Protein AF-A0A7S2MGN6-F1 (afdb_monomer)

Secondary structure (DSSP, 8-state):
-TTTTS-HHHHHHHTTEEEEESSTTPEEEESEEE-TTT-SEEE---SSGGGEEEEEE--TT-------SS------HHHHHHTT-B-TTHHHHHHHHHHHHHHHHHTT-S------TT------TTT----PPTTTTS-HHHH-------------GGGS-B-TTS-B-EE-

Sequence (172 aa):
EMYEGASLALQKKWNRLWMVTGRRHAPIHPLVYQHPFRHDTTMVFHCGAPFVQGWLEEPENTAPIETNGENQVKKHPETLLKDGLFHKDAVSIQSEITGEINSNMEKGLGLKMVWQKGDFAIMDNLGLAHYACDGTQRNRGKVGLRILHRTTVTAGPETIPKKEDGRGSFVE

Solvent-accessible surface area (backbone atoms only — not comparable to full-atom values): 11100 Å² total; per-residue (Å²): 102,77,66,77,72,44,53,73,68,52,44,59,52,41,68,34,29,27,39,30,42,66,49,91,66,39,52,34,35,47,26,38,22,43,35,78,88,76,72,44,83,33,60,56,78,71,93,48,71,92,54,52,65,30,37,38,56,58,67,92,83,63,71,80,80,78,82,64,86,80,81,88,80,74,80,52,65,72,59,44,54,74,72,60,35,56,48,93,54,33,64,57,58,53,48,50,55,50,50,50,53,52,53,40,43,76,73,60,76,54,86,86,84,81,88,58,94,87,68,81,85,86,77,60,76,73,77,48,84,81,78,84,61,88,62,76,85,50,61,48,96,80,65,50,91,85,87,85,89,86,86,83,86,85,77,62,82,74,68,56,53,21,30,88,90,66,56,57,49,48,67,108

Structure (mmCIF, N/CA/C/O backbone):
data_AF-A0A7S2MGN6-F1
#
_entry.id   AF-A0A7S2MGN6-F1
#
loop_
_atom_site.group_PDB
_atom_site.id
_atom_site.type_symbol
_atom_site.label_atom_id
_atom_site.label_alt_id
_atom_site.label_comp_id
_atom_site.label_asym_id
_atom_site.label_entity_id
_atom_site.label_seq_id
_atom_site.pdbx_PDB_ins_code
_atom_site.Cartn_x
_atom_site.Cartn_y
_atom_site.Cartn_z
_atom_site.occupancy
_atom_site.B_iso_or_equiv
_atom_site.auth_seq_id
_atom_site.auth_comp_id
_atom_site.auth_asym_id
_atom_site.auth_atom_id
_atom_site.pdbx_PDB_model_num
ATOM 1 N N . GLU A 1 1 ? -5.563 10.820 -5.653 1.00 83.69 1 GLU A N 1
ATOM 2 C CA . GLU A 1 1 ? -5.113 9.760 -4.714 1.00 83.69 1 GLU A CA 1
ATOM 3 C C . GLU A 1 1 ? -3.598 9.830 -4.481 1.00 83.69 1 GLU A C 1
ATOM 5 O O . GLU A 1 1 ? -2.966 10.700 -5.071 1.00 83.69 1 GLU A O 1
ATOM 10 N N . MET A 1 2 ? -2.999 8.990 -3.618 1.00 90.94 2 MET A N 1
ATOM 11 C CA . MET A 1 2 ? -1.555 9.064 -3.287 1.00 90.94 2 MET A CA 1
ATOM 12 C C . MET A 1 2 ? -0.657 8.963 -4.532 1.00 90.94 2 MET A C 1
ATOM 14 O O . MET A 1 2 ? 0.283 9.740 -4.664 1.00 90.94 2 MET A O 1
ATOM 18 N N . TYR A 1 3 ? -0.966 8.046 -5.456 1.00 94.31 3 TYR A N 1
ATOM 19 C CA . TYR A 1 3 ? -0.223 7.888 -6.709 1.00 94.31 3 TYR A CA 1
ATOM 20 C C . TYR A 1 3 ? -0.339 9.127 -7.609 1.00 94.31 3 TYR A C 1
ATOM 22 O O . TYR A 1 3 ? 0.663 9.710 -8.017 1.00 94.31 3 TYR A O 1
ATOM 30 N N . GLU A 1 4 ? -1.568 9.566 -7.880 1.00 92.25 4 GLU A N 1
ATOM 31 C CA . GLU A 1 4 ? -1.851 10.693 -8.778 1.00 92.25 4 GLU A CA 1
ATOM 32 C C . GLU A 1 4 ? -1.316 12.029 -8.245 1.00 92.25 4 GLU A C 1
ATOM 34 O O . GLU A 1 4 ? -0.933 12.900 -9.022 1.00 92.25 4 GLU A O 1
ATOM 39 N N . GLY A 1 5 ? -1.287 12.194 -6.919 1.00 91.25 5 GLY A N 1
ATOM 40 C CA . GLY A 1 5 ? -0.761 13.386 -6.256 1.00 91.25 5 GLY A CA 1
ATOM 41 C C . GLY A 1 5 ? 0.768 13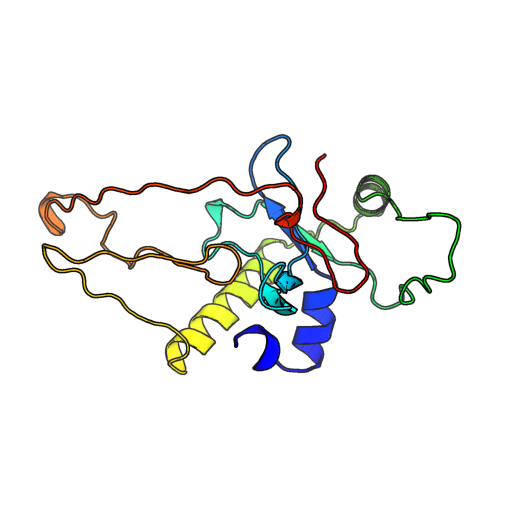.447 -6.200 1.00 91.25 5 GLY A C 1
ATOM 42 O O . GLY A 1 5 ? 1.318 14.486 -5.830 1.00 91.25 5 GLY A O 1
ATOM 43 N N . ALA A 1 6 ? 1.463 12.360 -6.545 1.00 93.25 6 ALA A N 1
ATOM 44 C CA . ALA A 1 6 ? 2.918 12.304 -6.542 1.00 93.25 6 ALA A CA 1
ATOM 45 C C . ALA A 1 6 ? 3.524 12.967 -7.788 1.00 93.25 6 ALA A C 1
ATOM 47 O O . ALA A 1 6 ? 2.898 13.069 -8.842 1.00 93.25 6 ALA A O 1
ATOM 48 N N . SER A 1 7 ? 4.787 13.393 -7.685 1.00 94.50 7 SER A N 1
ATOM 49 C CA . SER A 1 7 ? 5.518 13.956 -8.827 1.00 94.50 7 SER A CA 1
ATOM 50 C C . SER A 1 7 ? 5.723 12.920 -9.940 1.00 94.50 7 SER A C 1
ATOM 52 O O . SER A 1 7 ? 5.814 11.723 -9.676 1.00 94.50 7 SER A O 1
ATOM 54 N N . LEU A 1 8 ? 5.902 13.369 -11.187 1.00 93.81 8 LEU A N 1
ATOM 55 C CA . LEU A 1 8 ? 6.193 12.468 -12.313 1.00 93.81 8 LEU A CA 1
ATOM 56 C C . LEU A 1 8 ? 7.448 11.611 -12.085 1.00 93.81 8 LEU A C 1
ATOM 58 O O . LEU A 1 8 ? 7.512 10.476 -12.549 1.00 93.81 8 LEU A O 1
ATOM 62 N N . ALA A 1 9 ? 8.447 12.140 -11.373 1.00 91.88 9 ALA A N 1
ATOM 63 C CA . ALA A 1 9 ? 9.646 11.388 -11.016 1.00 91.88 9 ALA A CA 1
ATOM 64 C C . ALA A 1 9 ? 9.321 10.246 -10.038 1.00 91.88 9 ALA A C 1
ATOM 66 O O . ALA A 1 9 ? 9.762 9.117 -10.253 1.00 91.88 9 ALA A O 1
ATOM 67 N N . LEU A 1 10 ? 8.499 10.516 -9.018 1.00 92.81 10 LEU A N 1
ATOM 68 C CA . LEU A 1 10 ? 8.036 9.495 -8.076 1.00 92.81 10 LEU A CA 1
ATOM 69 C C . LEU A 1 10 ? 7.143 8.463 -8.757 1.00 92.81 10 LEU A C 1
ATOM 71 O O . LEU A 1 10 ? 7.369 7.275 -8.572 1.00 92.81 10 LEU A O 1
ATOM 75 N N . GLN A 1 11 ? 6.201 8.880 -9.603 1.00 94.25 11 GLN A N 1
ATOM 76 C CA . GLN A 1 11 ? 5.363 7.949 -10.363 1.00 94.25 11 GLN A CA 1
ATOM 77 C C . GLN A 1 11 ? 6.219 7.018 -11.238 1.00 94.25 11 GLN A C 1
ATOM 79 O O . GLN A 1 11 ? 6.047 5.800 -11.198 1.00 94.25 11 GLN A O 1
ATOM 84 N N . LYS A 1 12 ? 7.207 7.559 -11.970 1.00 91.56 12 LYS A N 1
ATOM 85 C CA . LYS A 1 12 ? 8.156 6.755 -12.765 1.00 91.56 12 LYS A CA 1
ATOM 86 C C . LYS A 1 12 ? 8.935 5.759 -11.910 1.00 91.56 12 LYS A C 1
ATOM 88 O O . LYS A 1 12 ? 9.076 4.612 -12.320 1.00 91.56 12 LYS A O 1
ATOM 93 N N . LYS A 1 13 ? 9.411 6.177 -10.734 1.00 90.75 13 LYS A N 1
ATOM 94 C CA . LYS A 1 13 ? 10.095 5.293 -9.783 1.00 90.75 13 LYS A CA 1
ATOM 95 C C . LYS A 1 13 ? 9.154 4.204 -9.265 1.00 90.75 13 LYS A C 1
ATOM 97 O O . LYS A 1 13 ? 9.466 3.025 -9.369 1.00 90.75 13 LYS A O 1
ATOM 102 N N . TRP A 1 14 ? 7.983 4.575 -8.755 1.00 93.88 14 TRP A N 1
ATOM 103 C CA . TRP A 1 14 ? 7.016 3.652 -8.156 1.00 93.88 14 TRP A CA 1
ATOM 104 C C . TRP A 1 14 ? 6.498 2.606 -9.137 1.00 93.88 14 TRP A C 1
ATOM 106 O O . TRP A 1 14 ? 6.344 1.449 -8.754 1.00 93.88 14 TRP A O 1
ATOM 116 N N . ASN A 1 15 ? 6.331 2.961 -10.412 1.00 92.25 15 ASN A N 1
ATOM 117 C CA . ASN A 1 15 ? 5.971 2.006 -11.461 1.00 92.25 15 ASN A CA 1
ATOM 118 C C . ASN A 1 15 ? 7.000 0.886 -11.655 1.00 92.25 15 ASN A C 1
ATOM 120 O O . ASN A 1 15 ? 6.663 -0.160 -12.205 1.00 92.25 15 ASN A O 1
ATOM 124 N N . ARG A 1 16 ? 8.241 1.058 -11.197 1.00 89.19 16 ARG A N 1
ATOM 125 C CA . ARG A 1 16 ? 9.303 0.045 -11.276 1.00 89.19 16 ARG A CA 1
ATOM 126 C C . ARG A 1 16 ? 9.420 -0.802 -10.014 1.00 89.19 16 ARG A C 1
ATOM 128 O O . ARG A 1 16 ? 10.142 -1.796 -10.035 1.00 89.19 16 ARG A O 1
ATOM 135 N N . LEU A 1 17 ? 8.741 -0.426 -8.933 1.00 91.12 17 LEU A N 1
ATOM 136 C CA . LEU A 1 17 ? 8.891 -1.075 -7.637 1.00 91.12 17 LEU A CA 1
ATOM 137 C C . LEU A 1 17 ? 7.985 -2.296 -7.483 1.00 91.12 17 LEU A C 1
ATOM 139 O O . LEU A 1 17 ? 6.831 -2.309 -7.918 1.00 91.12 17 LEU A O 1
ATOM 143 N N . TRP A 1 18 ? 8.508 -3.300 -6.785 1.00 90.88 18 TRP A N 1
ATOM 144 C CA . TRP A 1 18 ? 7.776 -4.472 -6.322 1.00 90.88 18 TRP A CA 1
ATOM 145 C C . TRP A 1 18 ? 8.023 -4.685 -4.835 1.00 90.88 18 TRP A C 1
ATOM 147 O O . TRP A 1 18 ? 9.170 -4.699 -4.388 1.00 90.88 18 TRP A O 1
ATOM 157 N N . MET A 1 19 ? 6.949 -4.869 -4.077 1.00 90.56 19 MET A N 1
ATOM 158 C CA . MET A 1 19 ? 6.990 -5.132 -2.647 1.00 90.56 19 MET A CA 1
ATOM 159 C C . MET A 1 19 ? 7.229 -6.619 -2.382 1.00 90.56 19 MET A C 1
ATOM 161 O O . MET A 1 19 ? 6.451 -7.470 -2.822 1.00 90.56 19 MET A O 1
ATOM 165 N N . VAL A 1 20 ? 8.257 -6.918 -1.590 1.00 86.50 20 VAL A N 1
ATOM 166 C CA . VAL A 1 20 ? 8.548 -8.255 -1.064 1.00 86.50 20 VAL A CA 1
ATOM 167 C C . VAL A 1 20 ? 8.000 -8.359 0.357 1.00 86.50 20 VAL A C 1
ATOM 169 O O . VAL A 1 20 ? 8.375 -7.589 1.247 1.00 86.50 20 VAL A O 1
ATOM 172 N N . THR A 1 21 ? 7.102 -9.315 0.581 1.00 82.50 21 THR A N 1
ATOM 173 C CA . THR A 1 21 ? 6.449 -9.521 1.879 1.00 82.50 21 THR A CA 1
ATOM 174 C C . THR A 1 21 ? 7.237 -10.501 2.754 1.00 82.50 21 THR A C 1
ATOM 176 O O . THR A 1 21 ? 7.858 -11.434 2.260 1.00 82.50 21 THR A O 1
ATOM 179 N N . GLY A 1 22 ? 7.230 -10.298 4.076 1.00 70.44 22 GLY A N 1
ATOM 180 C CA . GLY A 1 22 ? 8.128 -11.001 5.012 1.00 70.44 22 GLY A CA 1
ATOM 181 C C . GLY A 1 22 ? 7.784 -12.441 5.399 1.00 70.44 22 GLY A C 1
ATOM 182 O O . GLY A 1 22 ? 8.178 -12.890 6.475 1.00 70.44 22 GLY A O 1
ATOM 183 N N . ARG A 1 23 ? 7.015 -13.171 4.587 1.00 71.62 23 ARG A N 1
ATOM 184 C CA . ARG A 1 23 ? 6.649 -14.571 4.862 1.00 71.62 23 ARG A CA 1
ATOM 185 C C . ARG A 1 23 ? 7.277 -15.489 3.815 1.00 71.62 23 ARG A C 1
ATOM 187 O O . ARG A 1 23 ? 7.300 -15.172 2.634 1.00 71.62 23 ARG A O 1
ATOM 194 N N . ARG A 1 24 ? 7.741 -16.664 4.248 1.00 70.00 24 ARG A N 1
ATOM 195 C CA . ARG A 1 24 ? 8.275 -17.700 3.350 1.00 70.00 24 ARG A CA 1
ATOM 196 C C . ARG A 1 24 ? 7.213 -18.084 2.303 1.00 70.00 24 ARG A C 1
ATOM 198 O O . ARG A 1 24 ? 6.085 -18.376 2.695 1.00 70.00 24 ARG A O 1
ATOM 205 N N . HIS A 1 25 ? 7.581 -18.093 1.019 1.00 73.31 25 HIS A N 1
ATOM 206 C CA . HIS A 1 25 ? 6.683 -18.333 -0.129 1.00 73.31 25 HIS A CA 1
ATOM 207 C C . HIS A 1 25 ? 5.519 -17.339 -0.257 1.00 73.31 25 HIS A C 1
ATOM 209 O O . HIS A 1 25 ? 4.477 -17.661 -0.831 1.00 73.31 25 HIS A O 1
ATOM 215 N N . ALA A 1 26 ? 5.645 -16.138 0.309 1.00 80.81 26 ALA A N 1
ATOM 216 C CA . ALA A 1 26 ? 4.644 -15.112 0.090 1.00 80.81 26 ALA A CA 1
ATOM 217 C C . ALA A 1 26 ? 4.849 -14.424 -1.262 1.00 80.81 26 ALA A C 1
ATOM 219 O O . ALA A 1 26 ? 5.980 -14.310 -1.739 1.00 80.81 26 ALA A O 1
ATOM 220 N N . PRO A 1 27 ? 3.755 -13.982 -1.899 1.00 85.94 27 PRO A N 1
ATOM 221 C CA . PRO A 1 27 ? 3.850 -13.324 -3.181 1.00 85.94 27 PRO A CA 1
ATOM 222 C C . PRO A 1 27 ? 4.597 -11.992 -3.083 1.00 85.94 27 PRO A C 1
ATOM 224 O O . PRO A 1 27 ? 4.522 -11.258 -2.090 1.00 85.94 27 PRO A O 1
ATOM 227 N N . ILE A 1 28 ? 5.281 -11.678 -4.173 1.00 87.94 28 ILE A N 1
ATOM 228 C CA . ILE A 1 28 ? 5.839 -10.374 -4.482 1.00 87.94 28 ILE A CA 1
ATOM 229 C C . ILE A 1 28 ? 4.815 -9.640 -5.347 1.00 87.94 28 ILE A C 1
ATOM 231 O O . ILE A 1 28 ? 4.308 -10.179 -6.337 1.00 87.94 28 ILE A O 1
ATOM 235 N N . HIS A 1 29 ? 4.494 -8.413 -4.951 1.00 92.25 29 HIS A N 1
ATOM 236 C CA . HIS A 1 29 ? 3.437 -7.609 -5.559 1.00 92.25 29 HIS A CA 1
ATOM 237 C C . HIS A 1 29 ? 4.022 -6.385 -6.271 1.00 92.25 29 HIS A C 1
ATOM 239 O O . HIS A 1 29 ? 4.954 -5.785 -5.738 1.00 92.25 29 HIS A O 1
ATOM 245 N N . PRO A 1 30 ? 3.499 -5.965 -7.435 1.00 93.56 30 PRO A N 1
ATOM 246 C CA . PRO A 1 30 ? 3.884 -4.682 -8.019 1.00 93.56 30 PRO A CA 1
ATOM 247 C C . PRO A 1 30 ? 3.391 -3.552 -7.112 1.00 93.56 30 PRO A C 1
ATOM 249 O O . PRO A 1 30 ? 2.239 -3.596 -6.708 1.00 93.56 30 PRO A O 1
ATOM 252 N N . LEU A 1 31 ? 4.212 -2.544 -6.794 1.00 95.00 31 LEU A N 1
ATOM 253 C CA . LEU A 1 31 ? 3.781 -1.432 -5.931 1.00 95.00 31 LEU A CA 1
ATOM 254 C C . LEU A 1 31 ? 2.570 -0.708 -6.518 1.00 95.00 31 LEU A C 1
ATOM 256 O O . LEU A 1 31 ? 1.652 -0.362 -5.784 1.00 95.00 31 LEU A O 1
ATOM 260 N N . VAL A 1 32 ? 2.589 -0.480 -7.829 1.00 96.00 32 VAL A N 1
ATOM 261 C CA . VAL A 1 32 ? 1.535 0.201 -8.583 1.00 96.00 32 VAL A CA 1
ATOM 262 C C . VAL A 1 32 ? 0.829 -0.815 -9.470 1.00 96.00 32 VAL A C 1
ATOM 264 O O . VAL A 1 32 ? 1.482 -1.598 -10.167 1.00 96.00 32 VAL A O 1
ATOM 267 N N . TYR A 1 33 ? -0.500 -0.821 -9.440 1.00 95.44 33 TYR A N 1
ATOM 268 C CA . TYR A 1 33 ? -1.311 -1.786 -10.173 1.00 95.44 33 TYR A CA 1
ATOM 269 C C . TYR A 1 33 ? -2.688 -1.211 -10.534 1.00 95.44 33 TYR A C 1
ATOM 271 O O . TYR A 1 33 ? -3.119 -0.210 -9.967 1.00 95.44 33 TYR A O 1
ATOM 279 N N . GLN A 1 34 ? -3.379 -1.833 -11.488 1.00 94.56 34 GLN A N 1
ATOM 280 C CA . GLN A 1 34 ? -4.728 -1.429 -11.893 1.00 94.56 34 GLN A CA 1
ATOM 281 C C . GLN A 1 34 ? -5.782 -2.110 -11.020 1.00 94.56 34 GLN A C 1
ATOM 283 O O . GLN A 1 34 ? -5.769 -3.336 -10.861 1.00 94.56 34 GLN A O 1
ATOM 288 N N . HIS A 1 35 ? -6.718 -1.336 -10.471 1.00 95.56 35 HIS A N 1
ATOM 289 C CA . HIS A 1 35 ? -7.788 -1.880 -9.649 1.00 95.56 35 HIS A CA 1
ATOM 290 C C . HIS A 1 35 ? -8.705 -2.778 -10.499 1.00 95.56 35 HIS A C 1
ATOM 292 O O . HIS A 1 35 ? -9.282 -2.304 -11.480 1.00 95.56 35 HIS A O 1
ATOM 298 N N . PRO A 1 36 ? -8.926 -4.052 -10.133 1.00 93.81 36 PRO A N 1
ATOM 299 C CA . PRO A 1 36 ? -9.576 -5.026 -11.017 1.00 93.81 36 PRO A CA 1
ATOM 300 C C . PRO A 1 36 ? -11.043 -4.706 -11.335 1.00 93.81 36 PRO A C 1
ATOM 302 O O . PRO A 1 36 ? -11.546 -5.140 -12.367 1.00 93.81 36 PRO A O 1
ATOM 305 N N . PHE A 1 37 ? -11.719 -3.940 -10.472 1.00 93.31 37 PHE A N 1
ATOM 306 C CA . PHE A 1 37 ? -13.139 -3.588 -10.626 1.00 93.31 37 PHE A CA 1
ATOM 307 C C . PHE A 1 37 ? -13.405 -2.099 -10.876 1.00 93.31 37 PHE A C 1
ATOM 309 O O . PHE A 1 37 ? -14.510 -1.732 -11.258 1.00 93.31 37 PHE A O 1
ATOM 316 N N . ARG A 1 38 ? -12.421 -1.235 -10.598 1.00 92.56 38 ARG A N 1
ATOM 317 C CA . ARG A 1 38 ? -12.555 0.232 -10.714 1.00 92.56 38 ARG A CA 1
ATOM 318 C C . ARG A 1 38 ? -11.741 0.777 -11.890 1.00 92.56 38 ARG A C 1
ATOM 320 O O . ARG A 1 38 ? -12.083 1.832 -12.406 1.00 92.56 38 ARG A O 1
ATOM 327 N N . HIS A 1 39 ? -10.750 0.008 -12.356 1.00 89.12 39 HIS A N 1
ATOM 328 C CA . HIS A 1 39 ? -9.893 0.290 -13.511 1.00 89.12 39 HIS A CA 1
ATOM 329 C C . HIS A 1 39 ? -9.057 1.568 -13.399 1.00 89.12 39 HIS A C 1
ATOM 331 O O . HIS A 1 39 ? -8.575 2.083 -14.402 1.00 89.12 39 HIS A O 1
ATOM 337 N N . ASP A 1 40 ? -8.890 2.073 -12.184 1.00 93.00 40 ASP A N 1
ATOM 338 C CA . ASP A 1 40 ? -7.992 3.159 -11.847 1.00 93.00 40 ASP A CA 1
ATOM 339 C C . ASP A 1 40 ? -6.679 2.627 -11.260 1.00 93.00 40 ASP A C 1
ATOM 341 O O . ASP A 1 40 ? -6.565 1.478 -10.812 1.00 93.00 40 ASP A O 1
ATOM 345 N N . THR A 1 41 ? -5.671 3.494 -11.250 1.00 95.06 41 THR A N 1
ATOM 346 C CA . THR A 1 41 ? -4.350 3.169 -10.721 1.00 95.06 41 THR A CA 1
ATOM 347 C C . THR A 1 41 ? -4.361 3.214 -9.201 1.00 95.06 41 THR A C 1
ATOM 349 O O . THR A 1 41 ? -4.525 4.268 -8.600 1.00 95.06 41 THR A O 1
ATOM 352 N N . THR A 1 42 ? -4.085 2.078 -8.575 1.00 95.38 42 THR A N 1
ATOM 353 C CA . THR A 1 42 ? -3.966 1.938 -7.123 1.00 95.38 42 THR A CA 1
ATOM 354 C C . THR A 1 42 ? -2.576 1.420 -6.750 1.00 95.38 42 THR A C 1
ATOM 356 O O . THR A 1 42 ? -1.725 1.133 -7.600 1.00 95.38 42 THR A O 1
ATOM 359 N N . MET A 1 43 ? -2.316 1.333 -5.451 1.00 95.56 43 MET A N 1
ATOM 360 C CA . MET A 1 43 ? -1.041 0.907 -4.906 1.00 95.56 43 MET A CA 1
ATOM 361 C C . MET A 1 43 ? -1.226 -0.203 -3.875 1.00 95.56 43 MET A C 1
ATOM 363 O O . MET A 1 43 ? -2.189 -0.206 -3.110 1.00 95.56 43 MET A O 1
ATOM 367 N N . VAL A 1 44 ? -0.277 -1.135 -3.819 1.00 93.19 44 VAL A N 1
ATOM 368 C CA . VAL A 1 44 ? -0.209 -2.169 -2.780 1.00 93.19 44 VAL A CA 1
ATOM 369 C C . VAL A 1 44 ? 1.077 -2.013 -1.983 1.00 93.19 44 VAL A C 1
ATOM 371 O O . VAL A 1 44 ? 2.190 -2.152 -2.487 1.00 93.19 44 VAL A O 1
ATOM 374 N N . PHE A 1 45 ? 0.903 -1.716 -0.702 1.00 91.06 45 PHE A N 1
ATOM 375 C CA . PHE A 1 45 ? 1.980 -1.570 0.263 1.00 91.06 45 PHE A CA 1
ATOM 376 C C . PHE A 1 45 ? 1.472 -1.859 1.677 1.00 91.06 45 PHE A C 1
ATOM 378 O O . PHE A 1 45 ? 0.269 -1.858 1.945 1.00 91.06 45 PHE A O 1
ATOM 385 N N . HIS A 1 46 ? 2.397 -2.056 2.613 1.00 86.19 46 HIS A N 1
ATOM 386 C CA . HIS A 1 46 ? 2.088 -2.058 4.039 1.00 86.19 46 HIS A CA 1
ATOM 387 C C . HIS A 1 46 ? 2.457 -0.714 4.679 1.00 86.19 46 HIS A C 1
ATOM 389 O O . HIS A 1 46 ? 3.556 -0.202 4.482 1.00 86.19 46 HIS A O 1
ATOM 395 N N . CYS A 1 47 ? 1.573 -0.177 5.526 1.00 81.12 47 CYS A N 1
ATOM 396 C CA . CYS A 1 47 ? 1.804 1.050 6.305 1.00 81.12 47 CYS A CA 1
ATOM 397 C C . CYS A 1 47 ? 2.776 0.867 7.492 1.00 81.12 47 CYS A C 1
ATOM 399 O O . CYS A 1 47 ? 2.742 1.645 8.442 1.00 81.12 47 CYS A O 1
ATOM 401 N N . GLY A 1 48 ? 3.603 -0.181 7.501 1.00 67.88 48 GLY A N 1
ATOM 402 C CA . GLY A 1 48 ? 4.505 -0.466 8.610 1.00 67.88 48 GLY A CA 1
ATOM 403 C C . GLY A 1 48 ? 5.655 -1.388 8.223 1.00 67.88 48 GLY A C 1
ATOM 404 O O . GLY A 1 48 ? 5.469 -2.369 7.504 1.00 67.88 48 GLY A O 1
ATOM 405 N N . ALA A 1 49 ? 6.826 -1.103 8.794 1.00 64.19 49 ALA A N 1
ATOM 406 C CA . ALA A 1 49 ? 8.069 -1.827 8.551 1.00 64.19 49 ALA A CA 1
ATOM 407 C C . ALA A 1 49 ? 8.030 -3.358 8.777 1.00 64.19 49 ALA A C 1
ATOM 409 O O . ALA A 1 49 ? 8.670 -4.052 7.994 1.00 64.19 49 ALA A O 1
ATOM 410 N N . PRO A 1 50 ? 7.310 -3.949 9.763 1.00 68.31 50 PRO A N 1
ATOM 411 C CA . PRO A 1 50 ? 7.480 -5.378 10.060 1.00 68.31 50 PRO A CA 1
ATOM 412 C C . PRO A 1 50 ? 6.900 -6.324 8.998 1.00 68.31 50 PRO A C 1
ATOM 414 O O . PRO A 1 50 ? 7.131 -7.528 9.076 1.00 68.31 50 PRO A O 1
ATOM 417 N N . PHE A 1 51 ? 6.128 -5.815 8.034 1.00 74.25 51 PHE A N 1
ATOM 418 C CA . PHE A 1 51 ? 5.486 -6.640 7.005 1.00 74.25 51 PHE A CA 1
ATOM 419 C C . PHE A 1 51 ? 6.187 -6.580 5.643 1.00 74.25 51 PHE A C 1
ATOM 421 O O . PHE A 1 51 ? 5.890 -7.405 4.775 1.00 74.25 51 PHE A O 1
ATOM 428 N N . VAL A 1 52 ? 7.134 -5.655 5.468 1.00 82.00 52 VAL A N 1
ATOM 429 C CA . VAL A 1 52 ? 7.918 -5.498 4.239 1.00 82.00 52 VAL A CA 1
ATOM 430 C C . VAL A 1 52 ? 9.323 -6.021 4.489 1.00 82.00 52 VAL A C 1
ATOM 432 O O . VAL A 1 52 ? 10.051 -5.496 5.325 1.00 82.00 52 VAL A O 1
ATOM 435 N N . GLN A 1 53 ? 9.701 -7.073 3.769 1.00 81.44 53 GLN A N 1
ATOM 436 C CA . GLN A 1 53 ? 11.049 -7.638 3.836 1.00 81.44 53 GLN A CA 1
ATOM 437 C C . GLN A 1 53 ? 12.004 -6.919 2.889 1.00 81.44 53 GLN A C 1
ATOM 439 O O . GLN A 1 53 ? 13.196 -6.824 3.173 1.00 81.44 53 GLN A O 1
ATOM 444 N N . GLY A 1 54 ? 11.479 -6.374 1.792 1.00 84.50 54 GLY A N 1
ATOM 445 C CA . GLY A 1 54 ? 12.211 -5.438 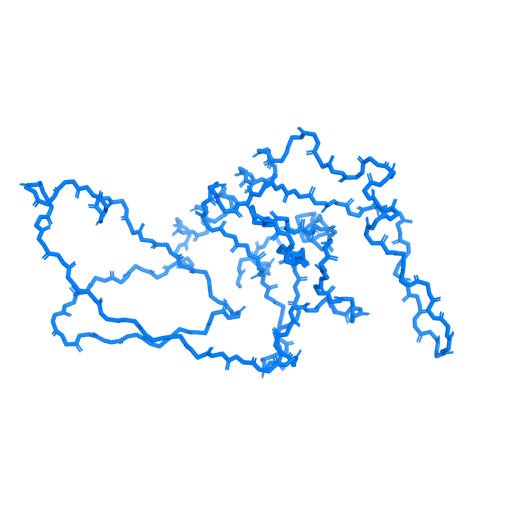0.960 1.00 84.50 54 GLY A CA 1
ATOM 446 C C . GLY A 1 54 ? 11.511 -5.102 -0.340 1.00 84.50 54 GLY A C 1
ATOM 447 O O . GLY A 1 54 ? 10.299 -5.267 -0.475 1.00 84.50 54 GLY A O 1
ATOM 448 N N . TRP A 1 55 ? 12.305 -4.602 -1.278 1.00 86.81 55 TRP A N 1
ATOM 449 C CA . TRP A 1 55 ? 11.831 -4.047 -2.535 1.00 86.81 55 TRP A CA 1
ATOM 450 C C . TRP A 1 55 ? 12.710 -4.519 -3.688 1.00 86.81 55 TRP A C 1
ATOM 452 O O . TRP A 1 55 ? 13.938 -4.573 -3.559 1.00 86.81 55 TRP A O 1
ATOM 462 N N . LEU A 1 56 ? 12.071 -4.829 -4.814 1.00 84.38 56 LEU A N 1
ATOM 463 C CA . LEU A 1 56 ? 12.736 -4.975 -6.107 1.00 84.38 56 LEU A CA 1
ATOM 464 C C . LEU A 1 56 ? 12.453 -3.728 -6.934 1.00 84.38 56 LEU A C 1
ATOM 466 O O . LEU A 1 56 ? 11.330 -3.227 -6.918 1.00 84.38 56 LEU A O 1
ATOM 470 N N . GLU A 1 57 ? 13.445 -3.259 -7.679 1.00 84.94 57 GLU A N 1
ATOM 471 C CA . GLU A 1 57 ? 13.293 -2.124 -8.587 1.00 84.94 57 GLU A CA 1
ATOM 472 C C . GLU A 1 57 ? 13.734 -2.508 -9.997 1.00 84.94 57 GLU A C 1
ATOM 474 O O . GLU A 1 57 ? 14.874 -2.910 -10.205 1.00 84.94 57 GLU A O 1
ATOM 479 N N . GLU A 1 58 ? 12.838 -2.367 -10.973 1.00 79.50 58 GLU A N 1
ATOM 480 C CA . GLU A 1 58 ? 13.166 -2.570 -12.386 1.00 79.50 58 GLU A CA 1
ATOM 481 C C . GLU A 1 58 ? 14.168 -1.515 -12.899 1.00 79.50 58 GLU A C 1
ATOM 483 O O . GLU A 1 58 ? 14.092 -0.351 -12.498 1.00 79.50 58 GLU A O 1
ATOM 488 N N . PRO A 1 59 ? 15.073 -1.863 -13.834 1.00 74.38 59 PRO A N 1
ATOM 489 C CA . PRO A 1 59 ? 16.014 -0.903 -14.408 1.00 74.38 59 PRO A CA 1
ATOM 490 C C . PRO A 1 59 ? 15.294 0.176 -15.227 1.00 74.38 59 PRO A C 1
ATOM 492 O O . PRO A 1 59 ? 14.375 -0.134 -15.986 1.00 74.38 59 PRO A O 1
ATOM 495 N N . GLU A 1 60 ? 15.770 1.424 -15.172 1.00 64.69 60 GLU A N 1
ATOM 496 C CA . GLU A 1 60 ? 15.137 2.563 -15.868 1.00 64.69 60 GLU A CA 1
ATOM 497 C C . GLU A 1 60 ? 15.033 2.393 -17.395 1.00 64.69 60 GLU A C 1
ATOM 499 O O . GLU A 1 60 ? 14.115 2.929 -18.006 1.00 64.69 60 GLU A O 1
ATOM 504 N N . ASN A 1 61 ? 15.940 1.616 -18.000 1.00 55.62 61 ASN A N 1
ATOM 505 C CA . ASN A 1 61 ? 16.033 1.385 -19.448 1.00 55.62 61 ASN A CA 1
ATOM 506 C C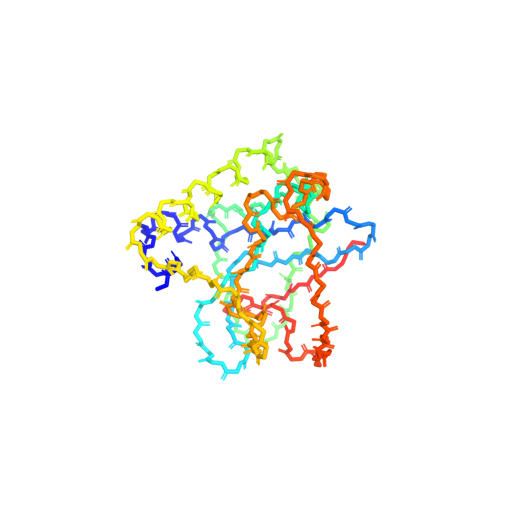 . ASN A 1 61 ? 15.425 0.049 -19.906 1.00 55.62 61 ASN A C 1
ATOM 508 O O . ASN A 1 61 ? 15.783 -0.466 -20.967 1.00 55.62 61 ASN A O 1
ATOM 512 N N . THR A 1 62 ? 14.519 -0.543 -19.128 1.00 52.50 62 THR A N 1
ATOM 513 C CA . THR A 1 62 ? 13.686 -1.618 -19.676 1.00 52.50 62 THR A CA 1
ATOM 514 C C . THR A 1 62 ? 12.585 -0.986 -20.522 1.00 52.50 62 THR A C 1
ATOM 516 O O . THR A 1 62 ? 11.715 -0.294 -20.003 1.00 52.50 62 THR A O 1
ATOM 519 N N . ALA A 1 63 ? 12.663 -1.165 -21.845 1.00 42.09 63 ALA A N 1
ATOM 520 C CA . ALA A 1 63 ? 11.593 -0.758 -22.749 1.00 42.09 63 ALA A CA 1
ATOM 521 C C . ALA A 1 63 ? 10.250 -1.328 -22.247 1.00 42.09 63 ALA A C 1
ATOM 523 O O . ALA A 1 63 ? 10.238 -2.464 -21.752 1.00 42.09 63 ALA A O 1
ATOM 524 N N . PRO A 1 64 ? 9.129 -0.589 -22.375 1.00 41.59 64 PRO A N 1
ATOM 525 C CA . PRO A 1 64 ? 7.810 -1.191 -22.243 1.00 41.59 64 PRO A CA 1
ATOM 526 C C . PRO A 1 64 ? 7.786 -2.409 -23.163 1.00 41.59 64 PRO A C 1
ATOM 528 O O . PRO A 1 64 ? 8.142 -2.297 -24.336 1.00 41.59 64 PRO A O 1
ATOM 531 N N . ILE A 1 65 ? 7.462 -3.583 -22.628 1.00 45.03 65 ILE A N 1
ATOM 532 C CA . ILE A 1 65 ? 7.370 -4.787 -23.450 1.00 45.03 65 ILE A CA 1
ATOM 533 C C . ILE A 1 65 ? 6.237 -4.533 -24.450 1.00 45.03 65 ILE A C 1
ATOM 535 O O . ILE A 1 65 ? 5.074 -4.498 -24.054 1.00 45.03 65 ILE A O 1
ATOM 539 N N . GLU A 1 66 ? 6.575 -4.314 -25.724 1.00 35.03 66 GLU A N 1
ATOM 540 C CA . GLU A 1 66 ? 5.594 -4.233 -26.803 1.00 35.03 66 GLU A CA 1
ATOM 541 C C . GLU A 1 66 ? 4.837 -5.561 -26.866 1.00 35.03 66 GLU A C 1
ATOM 543 O O . GLU A 1 66 ? 5.409 -6.618 -27.130 1.00 35.03 66 GLU A O 1
ATOM 548 N N . THR A 1 67 ? 3.536 -5.518 -26.598 1.00 34.88 67 THR A N 1
ATOM 549 C CA . THR A 1 67 ? 2.641 -6.669 -26.703 1.00 34.88 67 THR A CA 1
ATOM 550 C C . THR A 1 67 ? 2.077 -6.758 -28.115 1.00 34.88 67 THR A C 1
ATOM 552 O O . THR A 1 67 ? 0.871 -6.672 -28.331 1.00 34.88 67 THR A O 1
ATOM 555 N N . ASN A 1 68 ? 2.950 -6.975 -29.099 1.00 33.84 68 ASN A N 1
ATOM 556 C CA . ASN A 1 68 ? 2.488 -7.596 -30.335 1.00 33.84 68 ASN A CA 1
ATOM 557 C C . ASN A 1 68 ? 2.282 -9.079 -30.035 1.00 33.84 68 ASN A C 1
ATOM 559 O O . ASN A 1 68 ? 3.159 -9.731 -29.471 1.00 33.84 68 ASN A O 1
ATOM 563 N N . GLY A 1 69 ? 1.066 -9.555 -30.306 1.00 39.06 69 GLY A N 1
ATOM 564 C CA . GLY A 1 69 ? 0.622 -10.902 -29.984 1.00 39.06 69 GLY A CA 1
ATOM 565 C C . GLY A 1 69 ? 1.662 -11.955 -30.358 1.00 39.06 69 GLY A C 1
ATOM 566 O O . GLY A 1 69 ? 2.237 -11.906 -31.437 1.00 39.06 69 GLY A O 1
ATOM 567 N N . GLU A 1 70 ? 1.824 -12.914 -29.449 1.00 36.44 70 GLU A N 1
ATOM 568 C CA . GLU A 1 70 ? 2.676 -14.102 -29.543 1.00 36.44 70 GLU A CA 1
ATOM 569 C C . GLU A 1 70 ? 4.107 -13.959 -28.981 1.00 36.44 70 GLU A C 1
ATOM 571 O O . GLU A 1 70 ? 4.944 -13.187 -29.427 1.00 36.44 70 GLU A O 1
ATOM 576 N N . ASN A 1 71 ? 4.367 -14.831 -28.000 1.00 36.62 71 ASN A N 1
ATOM 577 C CA . ASN A 1 71 ? 5.634 -15.152 -27.340 1.00 36.62 71 ASN A CA 1
ATOM 578 C C . ASN A 1 71 ? 6.129 -14.238 -26.206 1.00 36.62 71 ASN A C 1
ATOM 580 O O . ASN A 1 71 ? 6.837 -13.250 -26.353 1.00 36.62 71 ASN A O 1
ATOM 584 N N . GLN A 1 72 ? 5.793 -14.724 -25.009 1.00 47.72 72 GLN A N 1
ATOM 585 C CA . GLN A 1 72 ? 6.408 -14.445 -23.722 1.00 47.72 72 GLN A CA 1
ATOM 586 C C . GLN A 1 72 ? 7.934 -14.281 -23.798 1.00 47.72 72 GLN A C 1
ATOM 588 O O . GLN A 1 72 ? 8.642 -15.230 -24.118 1.00 47.72 72 GLN A O 1
ATOM 593 N N . VAL A 1 73 ? 8.437 -13.162 -23.277 1.00 38.94 73 VAL A N 1
ATOM 594 C CA . VAL A 1 73 ? 9.555 -13.203 -22.323 1.00 38.94 73 VAL A CA 1
ATOM 595 C C . VAL A 1 73 ? 9.207 -12.283 -21.158 1.00 38.94 73 VAL A C 1
ATOM 597 O O . VAL A 1 73 ? 9.699 -11.165 -21.023 1.00 38.94 73 VAL A O 1
ATOM 600 N N . LYS A 1 74 ? 8.327 -12.765 -20.275 1.00 45.44 74 LYS A N 1
ATOM 601 C CA . LYS A 1 74 ? 8.287 -12.253 -18.905 1.00 45.44 74 LYS A CA 1
ATOM 602 C C . LYS A 1 74 ? 9.603 -12.695 -18.278 1.00 45.44 74 LYS A C 1
ATOM 604 O O . LYS A 1 74 ? 9.729 -13.867 -17.933 1.00 45.44 74 LYS A O 1
ATOM 609 N N . LYS A 1 75 ? 10.609 -11.816 -18.186 1.00 43.75 75 LYS A N 1
ATOM 610 C CA . LYS A 1 75 ? 11.792 -12.147 -17.380 1.00 43.75 75 LYS A CA 1
ATOM 611 C C . LYS A 1 75 ? 11.295 -12.493 -15.981 1.00 43.75 75 LYS A C 1
ATOM 613 O O . LYS A 1 75 ? 10.653 -11.672 -15.326 1.00 43.75 75 LYS A O 1
ATOM 618 N N . HIS A 1 76 ? 11.525 -13.742 -15.587 1.00 47.28 76 HIS A N 1
ATOM 619 C CA . HIS A 1 76 ? 11.095 -14.251 -14.301 1.00 47.28 76 HIS A CA 1
ATOM 620 C C . HIS A 1 76 ? 11.836 -13.461 -13.203 1.00 47.28 76 HIS A C 1
ATOM 622 O O . HIS A 1 76 ? 13.014 -13.143 -13.375 1.00 47.28 76 HIS A O 1
ATOM 628 N N . PRO A 1 77 ? 11.195 -13.135 -12.083 1.00 46.59 77 PRO A N 1
ATOM 629 C CA . PRO A 1 77 ? 11.798 -12.430 -10.948 1.00 46.59 77 PRO A CA 1
ATOM 630 C C . PRO A 1 77 ? 13.034 -13.117 -10.371 1.00 46.59 77 PRO A C 1
ATOM 632 O O . PRO A 1 77 ? 13.934 -12.448 -9.879 1.00 46.59 77 PRO A O 1
ATOM 635 N N . GLU A 1 78 ? 13.135 -14.436 -10.529 1.00 43.84 78 GLU A N 1
ATOM 636 C CA . GLU A 1 78 ? 14.347 -15.208 -10.238 1.00 43.84 78 GLU A CA 1
ATOM 637 C C . GLU A 1 78 ? 15.565 -14.730 -11.054 1.00 43.84 78 GLU A C 1
ATOM 639 O O . GLU A 1 78 ? 16.682 -14.711 -10.545 1.00 43.84 78 GLU A O 1
ATOM 644 N N . THR A 1 79 ? 15.357 -14.283 -12.297 1.00 51.59 79 THR A N 1
ATOM 645 C CA . THR A 1 79 ? 16.409 -13.655 -13.118 1.00 51.59 79 THR A CA 1
ATOM 646 C C . THR A 1 79 ? 16.789 -12.277 -12.569 1.00 51.59 79 THR A C 1
ATOM 648 O O . THR A 1 79 ? 17.965 -11.951 -12.516 1.00 51.59 79 THR A O 1
ATOM 651 N N . LEU A 1 80 ? 15.815 -11.497 -12.081 1.00 52.16 80 LEU A N 1
ATOM 652 C CA . LEU A 1 80 ? 16.047 -10.158 -11.517 1.00 52.16 80 LEU A CA 1
ATOM 653 C C . LEU A 1 80 ? 16.756 -10.220 -10.147 1.00 52.16 80 LEU A C 1
ATOM 655 O O . LEU A 1 80 ? 17.639 -9.418 -9.860 1.00 52.16 80 LEU A O 1
ATOM 659 N N . LEU A 1 81 ? 16.421 -11.205 -9.310 1.00 51.00 81 LEU A N 1
ATOM 660 C CA . LEU A 1 81 ? 17.079 -11.459 -8.023 1.00 51.00 81 LEU A CA 1
ATOM 661 C C . LEU A 1 81 ? 18.541 -11.902 -8.199 1.00 51.00 81 LEU A C 1
ATOM 663 O O . LEU A 1 81 ? 19.413 -11.420 -7.474 1.00 51.00 81 LEU A O 1
ATOM 667 N N . LYS A 1 82 ? 18.822 -12.770 -9.183 1.00 51.03 82 LYS A N 1
ATOM 668 C CA . LYS A 1 82 ? 20.187 -13.213 -9.536 1.00 51.03 82 LYS A CA 1
ATOM 669 C C . LYS A 1 82 ? 21.064 -12.071 -10.066 1.00 51.03 82 LYS A C 1
ATOM 671 O O . LYS A 1 82 ? 22.268 -12.083 -9.827 1.00 51.03 82 LYS A O 1
ATOM 676 N N . ASP A 1 83 ? 20.454 -11.063 -10.686 1.00 55.97 83 ASP A N 1
ATOM 677 C CA . ASP A 1 83 ? 21.130 -9.864 -11.199 1.00 55.97 83 ASP A CA 1
ATOM 678 C C . ASP A 1 83 ? 21.390 -8.789 -10.113 1.00 55.97 83 ASP A C 1
ATOM 680 O O . ASP A 1 83 ? 21.918 -7.717 -10.409 1.00 55.97 83 ASP A O 1
ATOM 684 N N . GLY A 1 84 ? 21.051 -9.048 -8.841 1.00 54.44 84 GLY A N 1
ATOM 685 C CA . GLY A 1 84 ? 21.330 -8.131 -7.729 1.00 54.44 84 GLY A CA 1
ATOM 686 C C . GLY A 1 84 ? 20.325 -6.983 -7.559 1.00 54.44 84 GLY A C 1
ATOM 687 O O . GLY A 1 84 ? 20.666 -5.983 -6.930 1.00 54.44 84 GLY A O 1
ATOM 688 N N . LEU A 1 85 ? 19.093 -7.115 -8.077 1.00 59.41 85 LEU A N 1
ATOM 689 C CA . LEU A 1 85 ? 18.042 -6.081 -7.994 1.00 59.41 85 LEU A CA 1
ATOM 690 C C . LEU A 1 85 ? 17.332 -5.974 -6.633 1.00 59.41 85 LEU A C 1
ATOM 692 O O . LEU A 1 85 ? 16.446 -5.131 -6.472 1.00 59.41 85 LEU A O 1
ATOM 696 N N . PHE A 1 86 ? 17.691 -6.792 -5.639 1.00 61.94 86 PHE A N 1
ATOM 697 C CA . PHE A 1 86 ? 17.232 -6.525 -4.279 1.00 61.94 86 PHE A CA 1
ATOM 698 C C . PHE A 1 86 ? 17.916 -5.254 -3.778 1.00 61.94 86 PHE A C 1
ATOM 700 O O . PHE A 1 86 ? 19.148 -5.181 -3.723 1.00 61.94 86 PHE A O 1
ATOM 707 N N . HIS A 1 87 ? 17.131 -4.241 -3.415 1.00 60.47 87 HIS A N 1
ATOM 708 C CA . HIS A 1 87 ? 17.712 -3.009 -2.905 1.00 60.47 87 HIS A CA 1
ATOM 709 C C . HIS A 1 87 ? 18.443 -3.297 -1.589 1.00 60.47 87 HIS A C 1
ATOM 711 O O . HIS A 1 87 ? 17.830 -3.699 -0.598 1.00 60.47 87 HIS A O 1
ATOM 717 N N . LYS A 1 88 ? 19.767 -3.074 -1.574 1.00 53.44 88 LYS A N 1
ATOM 718 C CA . LYS A 1 88 ? 20.608 -3.235 -0.371 1.00 53.44 88 LYS A CA 1
ATOM 719 C C . LYS A 1 88 ? 20.124 -2.373 0.798 1.00 53.44 88 LYS A C 1
ATOM 721 O O . LYS A 1 88 ? 20.415 -2.699 1.942 1.00 53.44 88 LYS A O 1
ATOM 726 N N . ASP A 1 89 ? 19.366 -1.318 0.505 1.00 65.94 89 ASP A N 1
ATOM 727 C CA . ASP A 1 89 ? 18.735 -0.448 1.488 1.00 65.94 89 ASP A CA 1
ATOM 728 C C . ASP A 1 89 ? 17.204 -0.447 1.332 1.00 65.94 89 ASP A C 1
ATOM 730 O O . ASP A 1 89 ? 16.574 0.573 1.057 1.00 65.94 89 ASP A O 1
ATOM 734 N N . ALA A 1 90 ? 16.581 -1.617 1.492 1.00 67.56 90 ALA A N 1
ATOM 735 C CA . ALA A 1 90 ? 15.126 -1.759 1.598 1.00 67.56 90 ALA A CA 1
ATOM 736 C C . ALA A 1 90 ? 14.488 -0.785 2.614 1.00 67.56 90 ALA A C 1
ATOM 738 O O . ALA A 1 90 ? 13.328 -0.395 2.457 1.00 67.56 90 ALA A O 1
ATOM 739 N N . VAL A 1 91 ? 15.253 -0.375 3.633 1.00 75.00 91 VAL A N 1
ATOM 740 C CA . VAL A 1 91 ? 14.837 0.594 4.651 1.00 75.00 91 VAL A CA 1
ATOM 741 C C . VAL A 1 91 ? 14.622 1.972 4.030 1.00 75.00 91 VAL A C 1
ATOM 743 O O . VAL A 1 91 ? 13.626 2.614 4.360 1.00 75.00 91 VAL A O 1
ATOM 746 N N . SER A 1 92 ? 15.473 2.414 3.100 1.00 82.69 92 SER A N 1
ATOM 747 C CA . SER A 1 92 ? 15.316 3.709 2.420 1.00 82.69 92 SER A CA 1
ATOM 748 C C . SER A 1 92 ? 14.031 3.811 1.593 1.00 82.69 92 SER A C 1
ATOM 750 O O . SER A 1 92 ? 13.276 4.764 1.779 1.00 82.69 92 SER A O 1
ATOM 752 N N . ILE A 1 93 ? 13.718 2.816 0.750 1.00 87.69 93 ILE A N 1
ATOM 753 C CA . ILE A 1 93 ? 12.480 2.813 -0.052 1.00 87.69 93 ILE A CA 1
ATOM 754 C C . ILE A 1 93 ? 11.260 2.759 0.867 1.00 87.69 93 ILE A C 1
ATOM 756 O O . ILE A 1 93 ? 10.316 3.531 0.694 1.00 87.69 93 ILE A O 1
ATOM 760 N N . GLN A 1 94 ? 11.280 1.886 1.878 1.00 88.12 94 GLN A N 1
ATOM 761 C CA . GLN A 1 94 ? 10.172 1.811 2.826 1.00 88.12 94 GLN A CA 1
ATOM 762 C C . GLN A 1 94 ? 9.984 3.136 3.579 1.00 88.12 94 GLN A C 1
ATOM 764 O O . GLN A 1 94 ? 8.849 3.554 3.810 1.00 88.12 94 GLN A O 1
ATOM 769 N N . SER A 1 95 ? 11.077 3.801 3.958 1.00 88.00 95 SER A N 1
ATOM 770 C CA . SER A 1 95 ? 11.043 5.095 4.647 1.00 88.00 95 SER A CA 1
ATOM 771 C C . SER A 1 95 ? 10.514 6.205 3.743 1.00 88.00 95 SER A C 1
ATOM 773 O O . SER A 1 95 ? 9.726 7.019 4.211 1.00 88.00 95 SER A O 1
ATOM 775 N N . GLU A 1 96 ? 10.868 6.206 2.455 1.00 90.06 96 GLU A N 1
ATOM 776 C CA . GLU A 1 96 ? 10.329 7.138 1.456 1.00 90.06 96 GLU A CA 1
ATOM 777 C C . GLU A 1 96 ? 8.812 6.976 1.309 1.00 90.06 96 GLU A C 1
ATOM 779 O O . GLU A 1 96 ? 8.074 7.942 1.485 1.00 90.06 96 GLU A O 1
ATOM 784 N N . ILE A 1 97 ? 8.330 5.748 1.082 1.00 90.62 97 ILE A N 1
ATOM 785 C CA . ILE A 1 97 ? 6.889 5.468 0.962 1.00 90.62 97 ILE A CA 1
ATOM 786 C C . ILE A 1 97 ? 6.159 5.854 2.254 1.00 90.62 97 ILE A C 1
ATOM 788 O O . ILE A 1 97 ? 5.091 6.458 2.212 1.00 90.62 97 ILE A O 1
ATOM 792 N N . THR A 1 98 ? 6.748 5.556 3.415 1.00 89.94 98 THR A N 1
ATOM 793 C CA . THR A 1 98 ? 6.184 5.935 4.721 1.00 89.94 98 THR A CA 1
ATOM 794 C C . THR A 1 98 ? 6.133 7.457 4.895 1.00 89.94 98 THR A C 1
ATOM 796 O O . THR A 1 98 ? 5.138 7.985 5.391 1.00 89.94 98 THR A O 1
ATOM 799 N N . GLY A 1 99 ? 7.176 8.175 4.470 1.00 91.31 99 GLY A N 1
ATOM 800 C CA . GLY A 1 99 ? 7.220 9.637 4.472 1.00 91.31 99 GLY A CA 1
ATOM 801 C C . GLY A 1 99 ? 6.137 10.244 3.585 1.00 91.31 99 GLY A C 1
ATOM 802 O O . GLY A 1 99 ? 5.448 11.172 4.007 1.00 91.31 99 GLY A O 1
ATOM 803 N N . GLU A 1 100 ? 5.915 9.667 2.406 1.00 92.31 100 GLU A N 1
ATOM 804 C CA . GLU A 1 100 ? 4.851 10.085 1.494 1.00 92.31 100 GLU A CA 1
ATOM 805 C C . GLU A 1 100 ? 3.464 9.814 2.077 1.00 92.31 100 GLU A C 1
ATOM 807 O O . GLU A 1 100 ? 2.613 10.702 2.050 1.00 92.31 100 GLU A O 1
ATOM 812 N N . ILE A 1 101 ? 3.231 8.651 2.695 1.00 91.12 101 ILE A N 1
ATOM 813 C CA . ILE A 1 101 ? 1.979 8.379 3.421 1.00 91.12 101 ILE A CA 1
ATOM 814 C C . ILE A 1 101 ? 1.742 9.463 4.479 1.00 91.12 101 ILE A C 1
ATOM 816 O O . ILE A 1 101 ? 0.678 10.079 4.490 1.00 91.12 101 ILE A O 1
ATOM 820 N N . ASN A 1 102 ? 2.734 9.750 5.325 1.00 89.88 102 ASN A N 1
ATOM 821 C CA . ASN A 1 102 ? 2.609 10.755 6.383 1.00 89.88 102 ASN A CA 1
ATOM 822 C C . ASN A 1 102 ? 2.339 12.160 5.822 1.00 89.88 102 ASN A C 1
ATOM 824 O O . ASN A 1 102 ? 1.425 12.836 6.293 1.00 89.88 102 ASN A O 1
ATOM 828 N N . SER A 1 103 ? 3.054 12.572 4.772 1.00 91.81 103 SER A N 1
ATOM 829 C CA . SER A 1 103 ? 2.816 13.862 4.114 1.00 91.81 103 SER A CA 1
ATOM 830 C C . SER A 1 103 ? 1.399 13.956 3.539 1.00 91.81 103 SER A C 1
ATOM 832 O O . SER A 1 103 ? 0.741 14.989 3.655 1.00 91.81 103 SER A O 1
ATOM 834 N N . ASN A 1 104 ? 0.886 12.876 2.945 1.00 91.44 104 ASN A N 1
ATOM 835 C CA . ASN A 1 104 ? -0.481 12.834 2.427 1.00 91.44 104 ASN A CA 1
ATOM 836 C C . ASN A 1 104 ? -1.530 12.854 3.558 1.00 91.44 104 ASN A C 1
ATOM 838 O O . ASN A 1 104 ? -2.566 13.508 3.414 1.00 91.44 104 ASN A O 1
ATOM 842 N N . MET A 1 105 ? -1.254 12.228 4.707 1.00 88.56 105 MET A N 1
ATOM 843 C CA . MET A 1 105 ? -2.101 12.340 5.902 1.00 88.56 105 MET A CA 1
ATOM 844 C C . MET A 1 105 ? -2.181 13.790 6.405 1.00 88.56 105 MET A C 1
ATOM 846 O O . MET A 1 105 ? -3.275 14.265 6.705 1.00 88.56 105 MET A O 1
ATOM 850 N N . GLU A 1 106 ? -1.056 14.511 6.453 1.00 90.00 106 GLU A N 1
ATOM 851 C CA . GLU A 1 106 ? -1.002 15.929 6.851 1.00 90.00 106 GLU A CA 1
ATOM 852 C C . GLU A 1 106 ? -1.765 16.843 5.881 1.00 90.00 106 GLU A C 1
ATOM 854 O O . GLU A 1 106 ? -2.395 17.812 6.304 1.00 90.00 106 GLU A O 1
ATOM 859 N N . LYS A 1 107 ? -1.775 16.499 4.588 1.00 90.69 107 LYS A N 1
ATOM 860 C CA . LYS A 1 107 ? -2.553 17.189 3.544 1.00 90.69 107 LYS A CA 1
ATOM 861 C C . LYS A 1 107 ? -4.053 16.860 3.573 1.00 90.69 107 LYS A C 1
ATOM 863 O O . LYS A 1 107 ? -4.801 17.394 2.759 1.00 90.69 107 LYS A O 1
ATOM 868 N N . GLY A 1 108 ? -4.504 15.992 4.481 1.00 90.06 108 GLY A N 1
ATOM 869 C CA . GLY A 1 108 ? -5.917 15.638 4.635 1.00 90.06 108 GLY A CA 1
ATOM 870 C C . GLY A 1 108 ? -6.425 14.565 3.669 1.00 90.06 108 GLY A C 1
ATOM 871 O O . GLY A 1 108 ? -7.634 14.398 3.543 1.00 90.06 108 GLY A O 1
ATOM 872 N N . LEU A 1 109 ? -5.536 13.814 3.007 1.00 88.44 109 LEU A N 1
ATOM 873 C CA . LEU A 1 109 ? -5.932 12.682 2.151 1.00 88.44 109 LEU A CA 1
ATOM 874 C C . LEU A 1 109 ? -6.294 11.420 2.947 1.00 88.44 109 LEU A C 1
ATOM 876 O O . LEU A 1 109 ? -6.806 10.455 2.386 1.00 88.44 109 LEU A O 1
ATOM 880 N N . GLY A 1 110 ? -6.030 11.416 4.252 1.00 88.56 110 GLY A N 1
ATOM 881 C CA . GLY A 1 110 ? -6.385 10.328 5.151 1.00 88.56 110 GLY A CA 1
ATOM 882 C C . GLY A 1 110 ? -7.702 10.542 5.882 1.00 88.56 110 GLY A C 1
ATOM 883 O O . GLY A 1 110 ? -8.013 11.647 6.322 1.00 88.56 110 GLY A O 1
ATOM 884 N N . LEU A 1 111 ? -8.425 9.448 6.123 1.00 89.88 111 LEU A N 1
ATOM 885 C CA . LEU A 1 111 ? -9.576 9.431 7.022 1.00 89.88 111 LEU A CA 1
ATOM 886 C C . LEU A 1 111 ? -9.169 8.894 8.399 1.00 89.88 111 LEU A C 1
ATOM 888 O O . LEU A 1 111 ? -8.659 7.780 8.522 1.00 89.88 111 LEU A O 1
ATOM 892 N N . LYS A 1 112 ? -9.459 9.655 9.460 1.00 89.69 112 LYS A N 1
ATOM 893 C CA . LYS A 1 112 ? -9.313 9.193 10.846 1.00 89.69 112 LYS A CA 1
ATOM 894 C C . LYS A 1 112 ? -10.667 8.779 11.413 1.00 89.69 112 LYS A C 1
ATOM 896 O O . LYS A 1 112 ? -11.496 9.630 11.719 1.00 89.69 112 LYS A O 1
ATOM 901 N N . MET A 1 113 ? -10.861 7.476 11.614 1.00 90.00 113 MET A N 1
ATOM 902 C CA . MET A 1 113 ? -12.089 6.943 12.209 1.00 90.00 113 MET A CA 1
ATOM 903 C C . MET A 1 113 ? -12.028 6.949 13.742 1.00 90.00 113 MET A C 1
ATOM 905 O O . MET A 1 113 ? -11.125 6.359 14.344 1.00 90.00 113 MET A O 1
ATOM 909 N N . VAL A 1 114 ? -13.020 7.576 14.379 1.00 91.38 114 VAL A N 1
ATOM 910 C CA . VAL A 1 114 ? -13.220 7.548 15.835 1.00 91.38 114 VAL A CA 1
ATOM 911 C C . VAL A 1 114 ? -14.386 6.618 16.146 1.00 91.38 114 VAL A C 1
ATOM 913 O O . VAL A 1 114 ? -15.540 7.008 16.038 1.00 91.38 114 VAL A O 1
ATOM 916 N N . TRP A 1 115 ? -14.060 5.381 16.518 1.00 91.19 115 TRP A N 1
ATOM 917 C CA . TRP A 1 115 ? -15.039 4.321 16.753 1.00 91.19 115 TRP A CA 1
ATOM 918 C C . TRP A 1 115 ? -15.977 4.608 17.929 1.00 91.19 115 TRP A C 1
ATOM 920 O O . TRP A 1 115 ? -15.526 4.922 19.035 1.00 91.19 115 TRP A O 1
ATOM 930 N N . GLN A 1 116 ? -17.261 4.364 17.706 1.00 93.12 116 GLN A N 1
ATOM 931 C CA . GLN A 1 116 ? -18.316 4.282 18.706 1.00 93.12 116 GLN A CA 1
ATOM 932 C C . GLN A 1 116 ? -18.966 2.894 18.706 1.00 93.12 116 GLN A C 1
ATOM 934 O O . GLN A 1 116 ? -18.772 2.067 17.812 1.00 93.12 116 GLN A O 1
ATOM 939 N N . LYS A 1 117 ? -19.736 2.598 19.756 1.00 93.75 117 LYS A N 1
ATOM 940 C CA . LYS A 1 117 ? -20.477 1.337 19.835 1.00 93.75 117 LYS A CA 1
ATOM 941 C C . LYS A 1 117 ? -21.546 1.308 18.741 1.00 93.75 117 LYS A C 1
ATOM 943 O O . LYS A 1 117 ? -22.413 2.171 18.718 1.00 93.75 117 LYS A O 1
ATOM 948 N N . GLY A 1 118 ? -21.522 0.259 17.923 1.00 94.62 118 GLY A N 1
ATOM 949 C CA . GLY A 1 118 ? -22.457 0.079 16.810 1.00 94.62 118 GLY A CA 1
ATOM 950 C C . GLY A 1 118 ? -21.884 0.498 15.458 1.00 94.62 118 GLY A C 1
ATOM 951 O O . GLY A 1 118 ? -22.459 0.123 14.440 1.00 94.62 118 GLY A O 1
ATOM 952 N N . ASP A 1 119 ? -20.738 1.185 15.435 1.00 96.06 119 ASP A N 1
ATOM 953 C CA . ASP A 1 119 ? -20.053 1.507 14.188 1.00 96.06 119 ASP A CA 1
ATOM 954 C C . ASP A 1 119 ? -19.597 0.238 13.470 1.00 96.06 119 ASP A C 1
ATOM 956 O O . ASP A 1 119 ? -19.103 -0.723 14.071 1.00 96.06 119 ASP A O 1
ATOM 960 N N . PHE A 1 120 ? -19.712 0.275 12.149 1.00 95.19 120 PHE A N 1
ATOM 961 C CA . PHE A 1 120 ? -19.283 -0.784 11.258 1.00 95.19 120 PHE A CA 1
ATOM 962 C C . PHE A 1 120 ? -18.648 -0.168 10.013 1.00 95.19 120 PHE A C 1
ATOM 964 O O . PHE A 1 120 ? -19.145 0.824 9.484 1.00 95.19 120 PHE A O 1
ATOM 971 N N . ALA A 1 121 ? -17.547 -0.759 9.551 1.00 94.38 121 ALA A N 1
ATOM 972 C CA . ALA A 1 121 ? -16.848 -0.319 8.352 1.00 94.38 121 ALA A CA 1
ATOM 973 C C . ALA A 1 121 ? -16.707 -1.478 7.365 1.00 94.38 121 ALA A C 1
ATOM 975 O O . ALA A 1 121 ? -16.273 -2.570 7.736 1.00 94.38 121 ALA A O 1
ATOM 976 N N . ILE A 1 122 ? -17.019 -1.197 6.101 1.00 95.06 122 ILE A N 1
ATOM 977 C CA . ILE A 1 122 ? -16.662 -2.031 4.955 1.00 95.06 122 ILE A CA 1
ATOM 978 C C . ILE A 1 122 ? -15.533 -1.309 4.233 1.00 95.06 122 ILE A C 1
ATOM 980 O O . ILE A 1 122 ? -15.643 -0.117 3.953 1.00 95.06 122 ILE A O 1
ATOM 984 N N . MET A 1 123 ? -14.442 -2.019 3.967 1.00 93.69 123 MET A N 1
ATOM 985 C CA . MET A 1 123 ? -13.256 -1.453 3.335 1.00 93.69 123 MET A CA 1
ATOM 986 C C . MET A 1 123 ? -12.904 -2.261 2.094 1.00 93.69 123 MET A C 1
ATOM 988 O O . MET A 1 123 ? -12.817 -3.488 2.156 1.00 93.69 123 MET A O 1
ATOM 992 N N . ASP A 1 124 ? -12.663 -1.560 0.990 1.00 93.56 124 ASP A N 1
ATOM 993 C CA . ASP A 1 124 ? -12.064 -2.141 -0.203 1.00 93.56 124 ASP A CA 1
ATOM 994 C C . ASP A 1 124 ? -10.554 -2.300 0.016 1.00 93.56 124 ASP A C 1
ATOM 996 O O . ASP A 1 124 ? -9.782 -1.353 -0.112 1.00 93.56 124 ASP A O 1
ATOM 1000 N N . ASN A 1 125 ? -10.125 -3.508 0.380 1.00 93.06 125 ASN A N 1
ATOM 1001 C CA . ASN A 1 125 ? -8.722 -3.794 0.687 1.00 93.06 125 ASN A CA 1
ATOM 1002 C C . ASN A 1 125 ? -7.805 -3.745 -0.553 1.00 93.06 125 ASN A C 1
ATOM 1004 O O . ASN A 1 125 ? -6.590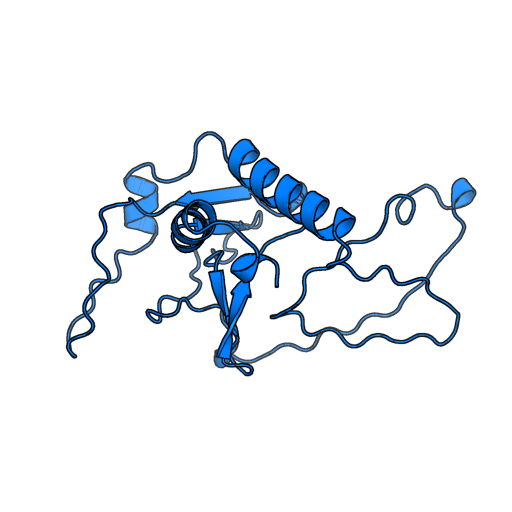 -3.862 -0.405 1.00 93.06 125 ASN A O 1
ATOM 1008 N N . LEU A 1 126 ? -8.359 -3.618 -1.762 1.00 93.88 126 LEU A N 1
ATOM 1009 C CA . LEU A 1 126 ? -7.586 -3.454 -2.993 1.00 93.88 126 LEU A CA 1
ATOM 1010 C C . LEU A 1 126 ? -7.282 -1.965 -3.263 1.00 93.88 126 LEU A C 1
ATOM 1012 O O . LEU A 1 126 ? -6.217 -1.624 -3.778 1.00 93.88 126 LEU A O 1
ATOM 1016 N N . GLY A 1 127 ? -8.180 -1.058 -2.882 1.00 92.50 127 GLY A N 1
ATOM 1017 C CA . GLY A 1 127 ? -7.992 0.390 -3.039 1.00 92.50 127 GLY A CA 1
ATOM 1018 C C . GLY A 1 127 ? -7.495 1.128 -1.794 1.00 92.50 127 GLY A C 1
ATOM 1019 O O . GLY A 1 127 ? -7.108 2.288 -1.891 1.00 92.50 127 GLY A O 1
ATOM 1020 N N . LEU A 1 128 ? -7.533 0.498 -0.615 1.00 92.06 128 LEU A N 1
ATOM 1021 C CA . LEU A 1 128 ? -7.356 1.197 0.657 1.00 92.06 128 LEU A CA 1
ATOM 1022 C C . LEU A 1 128 ? -6.289 0.559 1.549 1.00 92.06 128 LEU A C 1
ATOM 1024 O O . LEU A 1 128 ? -6.372 -0.611 1.926 1.00 92.06 128 LEU A O 1
ATOM 1028 N N . ALA A 1 129 ? -5.353 1.389 2.003 1.00 90.94 129 ALA A N 1
ATOM 1029 C CA . ALA A 1 129 ? -4.469 1.067 3.111 1.00 90.94 129 ALA A CA 1
ATOM 1030 C C . ALA A 1 129 ? -5.040 1.608 4.433 1.00 90.94 129 ALA A C 1
ATOM 1032 O O . ALA A 1 129 ? -5.622 2.690 4.490 1.00 90.94 129 ALA A O 1
ATOM 1033 N N . HIS A 1 130 ? -4.864 0.858 5.519 1.00 90.38 130 HIS A N 1
ATOM 1034 C CA . HIS A 1 130 ? -5.267 1.281 6.857 1.00 90.38 130 HIS A CA 1
ATOM 1035 C C . HIS A 1 130 ? -4.242 0.827 7.891 1.00 90.38 130 HIS A C 1
ATOM 1037 O O . HIS A 1 130 ? -3.587 -0.206 7.743 1.00 90.38 130 HIS A O 1
ATOM 1043 N N . TYR A 1 131 ? -4.130 1.584 8.976 1.00 87.19 131 TYR A N 1
ATOM 1044 C CA . TYR A 1 131 ? -3.301 1.221 10.114 1.00 87.19 131 TYR A CA 1
ATOM 1045 C C . TYR A 1 131 ? -3.989 1.611 11.416 1.00 87.19 131 TYR A C 1
ATOM 1047 O O . TYR A 1 131 ? -4.797 2.539 11.484 1.00 87.19 131 TYR A O 1
ATOM 1055 N N . ALA A 1 132 ? -3.698 0.854 12.469 1.00 86.12 132 ALA A N 1
ATOM 1056 C CA . ALA A 1 132 ? -4.215 1.162 13.788 1.00 86.12 132 ALA A CA 1
ATOM 1057 C C . ALA A 1 132 ? -3.461 2.373 14.353 1.00 86.12 132 ALA A C 1
ATOM 1059 O O . ALA A 1 132 ? -2.233 2.382 14.356 1.00 86.12 132 ALA A O 1
ATOM 1060 N N . CYS A 1 133 ? -4.185 3.381 14.848 1.00 81.56 133 CYS A N 1
ATOM 1061 C CA . CYS A 1 133 ? -3.554 4.549 15.458 1.00 81.56 133 CYS A CA 1
ATOM 1062 C C . CYS A 1 133 ? -2.675 4.165 16.658 1.00 81.56 133 CYS A C 1
ATOM 1064 O O . CYS A 1 133 ? -2.951 3.191 17.377 1.00 81.56 133 CYS A O 1
ATOM 1066 N N . ASP A 1 134 ? -1.676 5.002 16.926 1.00 75.94 134 ASP A N 1
ATOM 1067 C CA . ASP A 1 134 ? -0.836 4.889 18.110 1.00 75.94 134 ASP A CA 1
ATOM 1068 C C . ASP A 1 134 ? -1.667 4.832 19.391 1.00 75.94 134 ASP A C 1
ATOM 1070 O O . ASP A 1 134 ? -2.675 5.517 19.564 1.00 75.94 134 ASP A O 1
ATOM 1074 N N . GLY A 1 135 ? -1.237 3.977 20.315 1.00 74.56 135 GLY A N 1
ATOM 1075 C CA . GLY A 1 135 ? -1.928 3.776 21.585 1.00 74.56 135 GLY A CA 1
ATOM 1076 C C . GLY A 1 135 ? -2.931 2.628 21.583 1.00 74.56 135 GLY A C 1
ATOM 1077 O O . GLY A 1 135 ? -3.205 2.087 22.648 1.00 74.56 135 GLY A O 1
ATOM 1078 N N . THR A 1 136 ? -3.401 2.168 20.423 1.00 77.56 136 THR A N 1
ATOM 1079 C CA . THR A 1 136 ? -4.372 1.059 20.358 1.00 77.56 136 THR A CA 1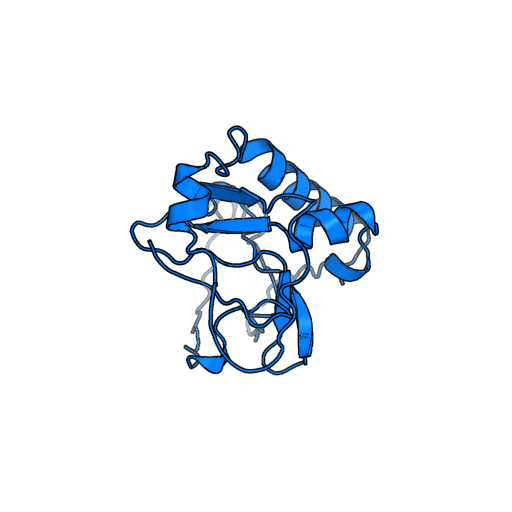
ATOM 1080 C C . THR A 1 136 ? -3.799 -0.301 20.766 1.00 77.56 136 THR A C 1
ATOM 1082 O O . THR A 1 136 ? -4.559 -1.190 21.135 1.00 77.56 136 THR A O 1
ATOM 1085 N N . GLN A 1 137 ? -2.470 -0.441 20.744 1.00 79.88 137 GLN A N 1
ATOM 1086 C CA . GLN A 1 137 ? -1.728 -1.643 21.146 1.00 79.88 137 GLN A CA 1
ATOM 1087 C C . GLN A 1 137 ? -0.993 -1.473 22.495 1.00 79.88 137 GLN A C 1
ATOM 1089 O O . GLN A 1 137 ? -0.127 -2.274 22.841 1.00 79.88 137 GLN A O 1
ATOM 1094 N N . ARG A 1 138 ? -1.273 -0.406 23.265 1.00 83.00 138 ARG A N 1
ATOM 1095 C CA . ARG A 1 138 ? -0.651 -0.196 24.589 1.00 83.00 138 ARG A CA 1
ATOM 1096 C C . ARG A 1 138 ? -1.283 -1.106 25.647 1.00 83.00 138 ARG A C 1
ATOM 1098 O O . ARG A 1 138 ? -2.350 -1.678 25.453 1.00 83.00 138 ARG A O 1
ATOM 1105 N N . ASN A 1 139 ? -0.625 -1.216 26.804 1.00 85.06 139 ASN A N 1
ATOM 1106 C CA . ASN A 1 139 ? -1.139 -1.991 27.936 1.00 85.06 139 ASN A CA 1
ATOM 1107 C C . ASN A 1 139 ? -2.572 -1.554 28.300 1.00 85.06 139 ASN A C 1
ATOM 1109 O O . ASN A 1 139 ? -2.817 -0.364 28.511 1.00 85.06 139 ASN A O 1
ATOM 1113 N N . ARG A 1 140 ? -3.486 -2.525 28.440 1.00 86.06 140 ARG A N 1
ATOM 1114 C CA . ARG A 1 140 ? -4.903 -2.310 28.784 1.00 86.06 140 ARG A CA 1
ATOM 1115 C C . ARG A 1 140 ? -5.133 -1.425 30.012 1.00 86.06 140 ARG A C 1
ATOM 1117 O O . ARG A 1 140 ? -6.109 -0.690 30.043 1.00 86.06 140 ARG A O 1
ATOM 1124 N N . GLY A 1 141 ? -4.230 -1.437 30.997 1.00 87.12 141 GLY A N 1
ATOM 1125 C CA . GLY A 1 141 ? -4.320 -0.568 32.176 1.00 87.12 141 GLY A CA 1
ATOM 1126 C C . GLY A 1 141 ? -4.130 0.922 31.867 1.00 87.12 141 GLY A C 1
ATOM 1127 O O . GLY A 1 141 ? -4.522 1.758 32.669 1.00 87.12 141 GLY A O 1
ATOM 1128 N N . LYS A 1 142 ? -3.550 1.264 30.706 1.00 86.75 142 LYS A N 1
ATOM 1129 C CA . LYS A 1 142 ? -3.349 2.647 30.244 1.00 86.75 142 LYS A CA 1
ATOM 1130 C C . LYS A 1 142 ? -4.381 3.105 29.212 1.00 86.75 142 LYS A C 1
ATOM 1132 O O . LYS A 1 142 ? -4.645 4.296 29.134 1.00 86.75 142 LYS A O 1
ATOM 1137 N N . VAL A 1 143 ? -4.907 2.194 28.389 1.00 85.38 143 VAL A N 1
ATOM 1138 C CA . VAL A 1 143 ? -5.755 2.545 27.226 1.00 85.38 143 VAL A CA 1
ATOM 1139 C C . VAL A 1 143 ? -7.138 1.893 27.228 1.00 85.38 143 VAL A C 1
ATOM 1141 O O . VAL A 1 143 ? -7.922 2.119 26.312 1.00 85.38 143 VAL A O 1
ATOM 1144 N N . GLY A 1 144 ? -7.457 1.110 28.261 1.00 87.62 144 GLY A N 1
ATOM 1145 C CA . GLY A 1 144 ? -8.717 0.382 28.375 1.00 87.62 144 GLY A CA 1
ATOM 1146 C C . GLY A 1 144 ? -8.767 -0.889 27.523 1.00 87.62 144 GLY A C 1
ATOM 1147 O O . GLY A 1 144 ? -7.784 -1.296 26.898 1.00 87.62 144 GLY A O 1
ATOM 1148 N N . LEU A 1 145 ? -9.930 -1.544 27.529 1.00 87.38 145 LEU A N 1
ATOM 1149 C CA . LEU A 1 145 ? -10.224 -2.709 26.697 1.00 87.38 145 LEU A CA 1
ATOM 1150 C C . LEU A 1 145 ? -11.088 -2.281 25.509 1.00 87.38 145 LEU A C 1
ATOM 1152 O O . LEU A 1 145 ? -12.140 -1.674 25.691 1.00 87.38 145 LEU A O 1
ATOM 1156 N N . ARG A 1 146 ? -10.664 -2.652 24.300 1.00 86.31 146 ARG A N 1
ATOM 1157 C CA . ARG A 1 146 ? -11.427 -2.451 23.066 1.00 86.31 146 ARG A CA 1
ATOM 1158 C C . ARG A 1 146 ? -11.472 -3.754 22.281 1.00 86.31 146 ARG A C 1
ATOM 1160 O O . ARG A 1 146 ? -10.425 -4.327 21.993 1.00 86.31 146 ARG A O 1
ATOM 1167 N N . ILE A 1 147 ? -12.673 -4.196 21.920 1.00 88.81 147 ILE A N 1
ATOM 1168 C CA . ILE A 1 147 ? -12.902 -5.428 21.160 1.00 88.81 147 ILE A CA 1
ATOM 1169 C C . ILE A 1 147 ? -13.604 -5.054 19.857 1.00 88.81 147 ILE A C 1
ATOM 1171 O O . ILE A 1 147 ? -14.599 -4.335 19.877 1.00 88.81 147 ILE A O 1
ATOM 1175 N N . LEU A 1 148 ? -13.061 -5.524 18.735 1.00 92.19 148 LEU A N 1
ATOM 1176 C CA . LEU A 1 148 ? -13.673 -5.422 17.413 1.00 92.19 148 LEU A CA 1
ATOM 1177 C C . LEU A 1 148 ? -13.759 -6.823 16.812 1.00 92.19 148 LEU A C 1
ATOM 1179 O O . LEU A 1 148 ? -12.868 -7.648 17.024 1.00 92.19 148 LEU A O 1
ATOM 1183 N N . HIS A 1 149 ? -14.804 -7.060 16.028 1.00 95.19 149 HIS A N 1
ATOM 1184 C CA . HIS A 1 149 ? -14.936 -8.256 15.205 1.00 95.19 149 HIS A CA 1
ATOM 1185 C C . HIS A 1 149 ? -14.607 -7.902 13.757 1.00 95.19 149 HIS A C 1
ATOM 1187 O O . HIS A 1 149 ? -14.978 -6.831 13.280 1.00 95.19 149 HIS A O 1
ATOM 1193 N N . ARG A 1 150 ? -13.897 -8.795 13.061 1.00 95.44 150 ARG A N 1
ATOM 1194 C CA . ARG A 1 150 ? -13.532 -8.614 11.655 1.00 95.44 150 ARG A CA 1
ATOM 1195 C C . ARG A 1 150 ? -13.796 -9.892 10.877 1.00 95.44 150 ARG A C 1
ATOM 1197 O O . ARG A 1 150 ? -13.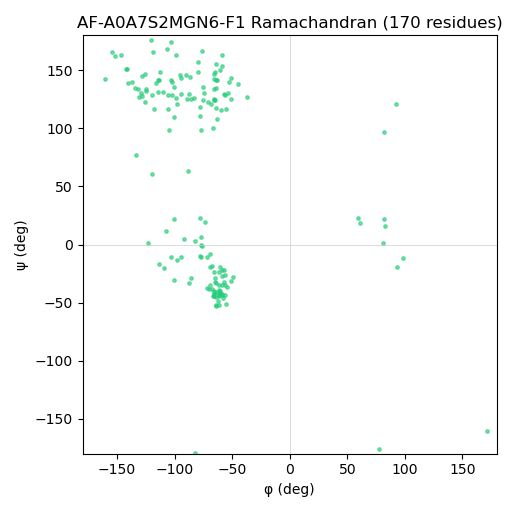349 -10.960 11.288 1.00 95.44 150 ARG A O 1
ATOM 1204 N N . THR A 1 151 ? -14.408 -9.725 9.714 1.00 96.12 151 THR A N 1
ATOM 1205 C CA . THR A 1 151 ? -14.486 -10.738 8.663 1.00 96.12 151 THR A CA 1
ATOM 1206 C C . THR A 1 151 ? -13.749 -10.212 7.439 1.00 96.12 151 THR A C 1
ATOM 1208 O O . THR A 1 151 ? -13.866 -9.033 7.111 1.00 96.12 151 THR A O 1
ATOM 1211 N N . THR A 1 152 ? -12.987 -11.077 6.775 1.00 94.50 152 THR A N 1
ATOM 1212 C CA . THR A 1 152 ? -12.348 -10.774 5.491 1.00 94.50 152 THR A CA 1
ATOM 1213 C C . THR A 1 152 ? -12.966 -11.673 4.432 1.00 94.50 152 THR A C 1
ATOM 1215 O O . THR A 1 152 ? -13.068 -12.881 4.642 1.00 94.50 152 THR A O 1
ATOM 1218 N N . VAL A 1 153 ? -13.372 -11.089 3.307 1.00 93.00 153 VAL A N 1
ATOM 1219 C CA . VAL A 1 153 ? -13.866 -11.838 2.148 1.00 93.00 153 VAL A CA 1
ATOM 1220 C C . VAL A 1 153 ? -12.680 -12.176 1.251 1.00 93.00 153 VAL A C 1
ATOM 1222 O O . VAL A 1 153 ? -11.912 -11.2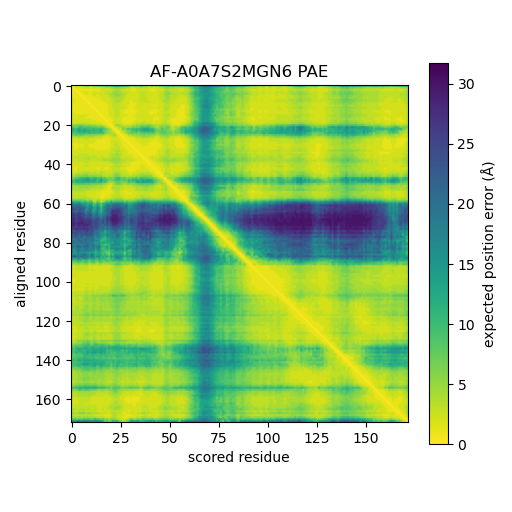95 0.870 1.00 93.00 153 VAL A O 1
ATOM 1225 N N . THR A 1 154 ? -12.509 -13.459 0.947 1.00 89.12 154 THR A N 1
ATOM 1226 C CA . THR A 1 154 ? -11.546 -13.917 -0.057 1.00 89.12 154 THR A CA 1
ATOM 1227 C C . THR A 1 154 ? -12.091 -13.640 -1.447 1.00 89.12 154 THR A C 1
ATOM 1229 O O . THR A 1 154 ? -13.256 -13.931 -1.711 1.00 89.12 154 THR A O 1
ATOM 1232 N N . ALA A 1 155 ? -11.249 -13.119 -2.330 1.00 86.62 155 ALA A N 1
ATOM 1233 C CA . ALA A 1 155 ? -11.608 -12.865 -3.716 1.00 86.62 155 ALA A CA 1
ATOM 1234 C C . ALA A 1 155 ? -10.943 -13.874 -4.666 1.00 86.62 155 ALA A C 1
ATOM 1236 O O . ALA A 1 155 ? -10.091 -14.664 -4.242 1.00 86.62 155 ALA A O 1
ATOM 1237 N N . GLY A 1 156 ? -11.389 -13.899 -5.923 1.00 91.12 156 GLY A N 1
ATOM 1238 C CA . GLY A 1 156 ? -10.895 -14.831 -6.925 1.00 91.12 156 GLY A CA 1
ATOM 1239 C C . GLY A 1 156 ? -9.586 -14.380 -7.591 1.00 91.12 156 GLY A C 1
ATOM 1240 O O . GLY A 1 156 ? -9.021 -13.334 -7.266 1.00 91.12 156 GLY A O 1
ATOM 1241 N N . PRO A 1 157 ? -9.062 -15.172 -8.543 1.00 89.50 157 PRO A N 1
ATOM 1242 C CA . PRO A 1 157 ? -7.815 -14.872 -9.255 1.00 89.50 157 PRO A CA 1
ATOM 1243 C C . PRO A 1 157 ? -7.809 -13.533 -10.013 1.00 89.50 157 PRO A C 1
ATOM 1245 O O . PRO A 1 157 ? -6.743 -12.987 -10.309 1.00 89.50 157 PRO A O 1
ATOM 1248 N N . GLU A 1 158 ? -8.979 -12.992 -10.344 1.00 90.81 158 GLU A N 1
ATOM 1249 C CA . GLU A 1 158 ? -9.157 -11.680 -10.964 1.00 90.81 158 GLU A CA 1
ATOM 1250 C C . GLU A 1 158 ? -8.648 -10.531 -10.091 1.00 90.81 158 GLU A C 1
ATOM 1252 O O . GLU A 1 158 ? -8.263 -9.497 -10.632 1.00 90.81 158 GLU A O 1
ATOM 1257 N N . THR A 1 159 ? -8.572 -10.717 -8.768 1.00 93.00 159 THR A N 1
ATOM 1258 C CA . THR A 1 159 ? -8.108 -9.678 -7.840 1.00 93.00 159 THR A CA 1
ATOM 1259 C C . THR A 1 159 ? -6.617 -9.722 -7.547 1.00 93.00 159 THR A C 1
ATOM 1261 O O . THR A 1 159 ? -6.138 -8.976 -6.694 1.00 93.00 159 THR A O 1
ATOM 1264 N N . ILE A 1 160 ? -5.864 -10.604 -8.209 1.00 92.19 160 ILE A N 1
ATOM 1265 C CA . ILE A 1 160 ? -4.405 -10.622 -8.092 1.00 92.19 160 ILE A CA 1
ATOM 1266 C C . ILE A 1 160 ? -3.864 -9.304 -8.671 1.00 92.19 160 ILE A C 1
ATOM 1268 O O . ILE A 1 160 ? -4.139 -9.029 -9.842 1.00 92.19 160 ILE A O 1
ATOM 1272 N N . PRO A 1 161 ? -3.072 -8.513 -7.914 1.00 94.12 161 PRO A N 1
ATOM 1273 C CA . PRO A 1 161 ? -2.535 -7.248 -8.402 1.00 94.12 161 PRO A CA 1
ATOM 1274 C C . PRO A 1 161 ? -1.742 -7.425 -9.697 1.00 94.12 161 PRO A C 1
ATOM 1276 O O . PRO A 1 161 ? -0.844 -8.278 -9.765 1.00 94.12 161 PRO A O 1
ATOM 1279 N N . LYS A 1 162 ? -2.085 -6.614 -10.706 1.00 92.25 162 LYS A N 1
ATOM 1280 C CA . LYS A 1 162 ? -1.459 -6.579 -12.033 1.00 92.25 162 LYS A CA 1
ATOM 1281 C C . LYS A 1 162 ? -1.134 -5.148 -12.444 1.00 92.25 162 LYS A C 1
ATOM 1283 O O . LYS A 1 162 ? -1.981 -4.261 -12.343 1.00 92.25 162 LYS A O 1
ATOM 1288 N N . LYS A 1 163 ? 0.081 -4.951 -12.946 1.00 89.19 163 LYS A N 1
ATOM 1289 C CA . LYS A 1 163 ? 0.481 -3.734 -13.653 1.00 89.19 163 LYS A CA 1
ATOM 1290 C C . LYS A 1 163 ? -0.404 -3.508 -14.881 1.00 89.19 163 LYS A C 1
ATOM 1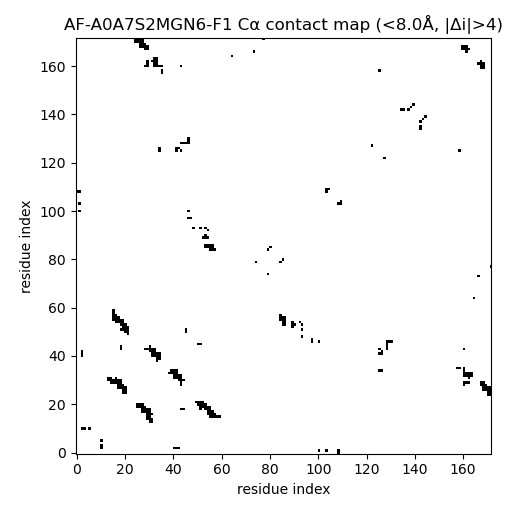292 O O . LYS A 1 163 ? -1.043 -4.437 -15.374 1.00 89.19 163 LYS A O 1
ATOM 1297 N N . GLU A 1 164 ? -0.379 -2.285 -15.399 1.00 86.81 164 GLU A N 1
ATOM 1298 C CA . GLU A 1 164 ? -1.066 -1.909 -16.643 1.00 86.81 164 GLU A CA 1
ATOM 1299 C C . GLU A 1 164 ? -0.642 -2.787 -17.835 1.00 86.81 164 GLU A C 1
ATOM 1301 O O . GLU A 1 164 ? -1.472 -3.185 -18.644 1.00 86.81 164 GLU A O 1
ATOM 1306 N N . ASP A 1 165 ? 0.626 -3.205 -17.877 1.00 80.88 165 ASP A N 1
ATOM 1307 C CA . ASP A 1 165 ? 1.166 -4.128 -18.887 1.00 80.88 165 ASP A CA 1
ATOM 1308 C C . ASP A 1 165 ? 0.793 -5.615 -18.671 1.00 80.88 165 ASP A C 1
ATOM 1310 O O . ASP A 1 165 ? 1.296 -6.510 -19.356 1.00 80.88 165 ASP A O 1
ATOM 1314 N N . GLY A 1 166 ? -0.072 -5.914 -17.696 1.00 84.31 166 GLY A N 1
ATOM 1315 C CA . GLY A 1 166 ? -0.572 -7.257 -17.404 1.00 84.31 166 GLY A CA 1
ATOM 1316 C C . GLY A 1 166 ? 0.368 -8.144 -16.579 1.00 84.31 166 GLY A C 1
ATOM 1317 O O . GLY A 1 166 ? 0.024 -9.301 -16.294 1.00 84.31 166 GLY A O 1
ATOM 1318 N N . ARG A 1 167 ? 1.545 -7.659 -16.162 1.00 85.81 167 ARG A N 1
ATOM 1319 C CA . ARG A 1 167 ? 2.419 -8.399 -15.236 1.00 85.81 167 ARG A CA 1
ATOM 1320 C C . ARG A 1 167 ? 1.804 -8.423 -13.838 1.00 85.81 167 ARG A C 1
ATOM 1322 O O . ARG A 1 167 ? 1.510 -7.384 -13.257 1.00 85.81 167 ARG A O 1
ATOM 1329 N N . GLY A 1 168 ? 1.593 -9.629 -13.317 1.00 87.69 168 GLY A N 1
ATOM 1330 C CA . GLY A 1 168 ? 0.938 -9.868 -12.035 1.00 87.69 168 GLY A CA 1
ATOM 1331 C C . GLY A 1 168 ? 1.902 -10.217 -10.912 1.00 87.69 168 GLY A C 1
ATOM 1332 O O . GLY A 1 168 ? 3.093 -10.426 -11.132 1.00 87.69 168 GLY A O 1
ATOM 1333 N N . SER A 1 169 ? 1.342 -10.325 -9.714 1.00 89.81 169 SER A N 1
ATOM 1334 C CA . SER A 1 169 ? 2.041 -10.848 -8.538 1.00 89.81 169 SER A CA 1
ATOM 1335 C C . SER A 1 169 ? 2.506 -12.293 -8.756 1.00 89.81 169 SER A C 1
ATOM 1337 O O . SER A 1 169 ? 1.860 -13.049 -9.485 1.00 89.81 169 SER 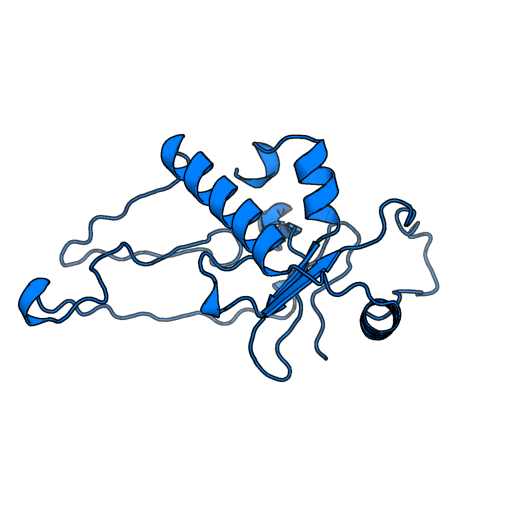A O 1
ATOM 1339 N N . PHE A 1 170 ? 3.599 -12.690 -8.114 1.00 83.88 170 PHE A N 1
ATOM 1340 C CA . PHE A 1 170 ? 4.225 -14.009 -8.285 1.00 83.88 170 PHE A CA 1
ATOM 1341 C C . PHE A 1 170 ? 4.850 -14.494 -6.971 1.00 83.88 170 PHE A C 1
ATOM 1343 O O . PHE A 1 170 ? 5.058 -13.691 -6.070 1.00 83.88 170 PHE A O 1
ATOM 1350 N N . VAL A 1 171 ? 5.144 -15.789 -6.853 1.00 77.88 171 VAL A N 1
ATOM 1351 C CA . VAL A 1 171 ? 5.715 -16.420 -5.645 1.00 77.88 171 VAL A CA 1
ATOM 1352 C C . VAL A 1 171 ? 7.146 -16.898 -5.926 1.00 77.88 171 VAL A C 1
ATOM 1354 O O . VAL A 1 171 ? 7.438 -17.262 -7.064 1.00 77.88 171 VAL A O 1
ATOM 1357 N N . GLU A 1 172 ? 8.006 -16.881 -4.899 1.00 62.00 172 GLU A N 1
ATOM 1358 C CA . GLU A 1 172 ? 9.329 -17.540 -4.869 1.00 62.00 172 GLU A CA 1
ATOM 1359 C C . GLU A 1 172 ? 9.241 -19.018 -4.446 1.00 62.00 172 GLU A C 1
ATOM 1361 O O . GLU A 1 172 ? 8.610 -19.325 -3.398 1.00 62.00 172 GLU A O 1
#

Mean predicted aligned error: 7.95 Å

Foldseek 3Di:
DLLVPDDPVVVLFLQFKWFDFDDAFDKIFRQWFAQLPPRDIAGDDALDDVGTPAMFGDDSPDPLPPCPDDDDDPPDVVNSVVVVRTPPPRVVVSVVVNVSVVVCVVVVVDDDDDDDPPDDDDDDPLHDYDDDDPPPPDDCVVRNDDDDDDDDDDDDPSRFGAHPSGDGIDTD

pLDDT: mean 81.0, std 16.81, range [33.84, 96.12]

InterPro domains:
  IPR042098 Glutarate 2-hydroxylase superfamily [G3DSA:3.60.130.10] (2-158)

Organism: NCBI:txid374047

Nearest PDB structures (foldseek):
  4cvy-assembly2_D  TM=8.519E-01  e=1.088E-01  Mycobacterium tuberculosis
  8evo-assembly1_D  TM=7.933E-01  e=2.467E-02  Mycobacterium tuberculosis
  1oii-assembly3_C  TM=6.038E-01  e=6.925E-02  Pseudomonas putida
  3eat-assembly1_X  TM=7.096E-01  e=1.261E+00  Pseudomonas aeruginosa

Radius of gyration: 18.23 Å; Cα contacts (8 Å, |Δi|>4): 181; chains: 1; bounding box: 44×36×62 Å